Protein AF-A0A3E2GYH9-F1 (afdb_monomer_lite)

InterPro domains:
  IPR029320 Acyl-coenzyme A oxidase, N-terminal [PF14749] (30-86)
  IPR037069 Acyl-CoA dehydrogenase/oxidase, N-terminal domain superfamily [G3DSA:1.10.540.10] (30-87)

Sequence (87 aa):
MKDFTSALRPAQPDGATTLAQERARSSIPVRELTDHIFTPEFLECQARITAILEQDPLFSKTTQANLSRPDRYHLGLARAKKLQR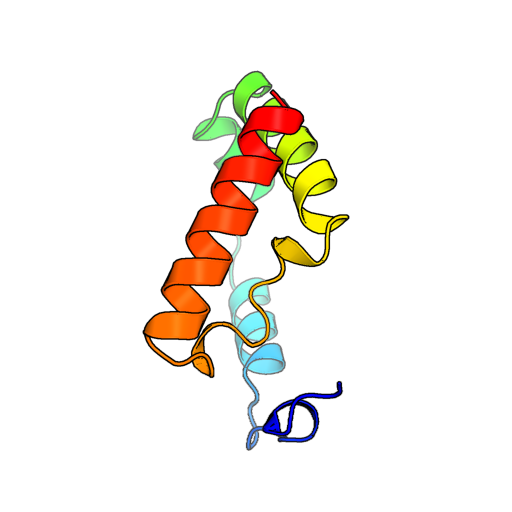LA

Radius of gyration: 18.1 Å; chains: 1; bounding box: 33×43×38 Å

Structure (mmCIF, N/CA/C/O backbone):
data_AF-A0A3E2GYH9-F1
#
_entry.id   AF-A0A3E2GYH9-F1
#
loop_
_atom_site.group_PDB
_atom_site.id
_atom_site.type_symbol
_atom_site.label_atom_id
_atom_site.label_alt_id
_atom_site.label_comp_id
_atom_site.label_asym_id
_atom_site.label_entity_id
_atom_site.label_seq_id
_atom_site.pdbx_PDB_ins_code
_atom_site.Cartn_x
_atom_site.Cartn_y
_atom_site.Cartn_z
_atom_site.occupancy
_atom_site.B_iso_or_equiv
_atom_site.auth_seq_id
_atom_site.auth_comp_id
_atom_site.auth_asym_id
_atom_site.auth_atom_id
_atom_site.pdbx_PDB_model_num
ATOM 1 N N . MET A 1 1 ? 4.100 -4.634 -16.835 1.00 55.09 1 MET A N 1
ATOM 2 C CA . MET A 1 1 ? 5.126 -5.675 -17.065 1.00 55.09 1 MET A CA 1
ATOM 3 C C . MET A 1 1 ? 5.043 -6.657 -15.905 1.00 55.09 1 MET A C 1
ATOM 5 O O . MET A 1 1 ? 4.979 -6.194 -14.774 1.00 55.09 1 MET A O 1
ATOM 9 N N . LYS A 1 2 ? 4.928 -7.964 -16.158 1.00 67.06 2 LYS A N 1
ATOM 10 C CA . LYS A 1 2 ? 4.820 -8.974 -15.092 1.00 67.06 2 LYS A CA 1
ATOM 11 C C . LYS A 1 2 ? 6.190 -9.116 -14.412 1.00 67.06 2 LYS A C 1
ATOM 13 O O . LYS A 1 2 ? 7.165 -9.373 -15.108 1.00 67.06 2 LYS A O 1
ATOM 18 N N . ASP A 1 3 ? 6.265 -8.879 -13.100 1.00 78.69 3 ASP A N 1
ATOM 19 C CA . ASP A 1 3 ? 7.521 -8.977 -12.337 1.00 78.69 3 ASP A CA 1
ATOM 20 C C . ASP A 1 3 ? 8.039 -10.424 -12.332 1.00 78.69 3 ASP A C 1
ATOM 22 O O . ASP A 1 3 ? 7.243 -11.366 -12.276 1.00 78.69 3 ASP A O 1
ATOM 26 N N . PHE A 1 4 ? 9.357 -10.621 -12.371 1.00 80.56 4 PHE A N 1
ATOM 27 C CA . PHE A 1 4 ? 9.968 -11.956 -12.411 1.00 80.56 4 PHE A CA 1
ATOM 28 C C . PHE A 1 4 ? 9.656 -12.767 -11.143 1.00 80.56 4 PHE A C 1
ATOM 30 O O . PHE A 1 4 ? 9.565 -13.992 -11.189 1.00 80.56 4 PHE A O 1
ATOM 37 N N . THR A 1 5 ? 9.414 -12.080 -10.023 1.00 81.94 5 THR A N 1
ATOM 38 C CA . THR A 1 5 ? 9.039 -12.691 -8.741 1.00 81.94 5 THR A CA 1
ATOM 39 C C . THR A 1 5 ? 7.624 -13.276 -8.736 1.00 81.94 5 THR A C 1
ATOM 41 O O . THR A 1 5 ? 7.325 -14.156 -7.935 1.00 81.94 5 THR A O 1
ATOM 44 N N . SER A 1 6 ? 6.753 -12.853 -9.658 1.00 82.31 6 SER A N 1
ATOM 45 C CA . SER A 1 6 ? 5.328 -13.223 -9.659 1.00 82.31 6 SER A CA 1
ATOM 46 C C . SER A 1 6 ? 5.048 -14.710 -9.910 1.00 82.31 6 SER A C 1
ATOM 48 O O . SER A 1 6 ? 3.938 -15.172 -9.657 1.00 82.31 6 SER A O 1
ATOM 50 N N . ALA A 1 7 ? 6.022 -15.453 -10.439 1.00 85.75 7 ALA A N 1
ATOM 51 C CA . ALA A 1 7 ? 5.914 -16.888 -10.693 1.00 85.75 7 ALA A CA 1
ATOM 52 C C . ALA A 1 7 ? 6.643 -17.746 -9.642 1.00 85.75 7 ALA A C 1
ATOM 54 O O . ALA A 1 7 ? 6.579 -18.975 -9.717 1.00 85.75 7 ALA A O 1
ATOM 55 N N . LEU A 1 8 ? 7.333 -17.124 -8.679 1.00 86.25 8 LEU A N 1
ATOM 56 C CA . LEU A 1 8 ? 8.041 -17.844 -7.625 1.00 86.25 8 LEU A CA 1
ATOM 57 C C . LEU A 1 8 ? 7.029 -18.482 -6.669 1.00 86.25 8 LEU A C 1
ATOM 59 O O . LEU A 1 8 ? 6.106 -17.823 -6.192 1.00 86.25 8 LEU A O 1
ATOM 63 N N . ARG A 1 9 ? 7.207 -19.776 -6.388 1.00 85.44 9 ARG A N 1
ATOM 64 C CA . ARG A 1 9 ? 6.384 -20.514 -5.425 1.00 85.44 9 ARG A CA 1
ATOM 65 C C . ARG A 1 9 ? 7.202 -20.777 -4.161 1.00 85.44 9 ARG A C 1
ATOM 67 O O . ARG A 1 9 ? 8.282 -21.357 -4.278 1.00 85.44 9 ARG A O 1
ATOM 74 N N . PRO A 1 10 ? 6.728 -20.363 -2.978 1.00 85.81 10 PRO A N 1
ATOM 75 C CA . PRO A 1 10 ? 7.391 -20.696 -1.723 1.00 85.81 10 PRO A CA 1
ATOM 76 C C . PRO A 1 10 ? 7.365 -22.212 -1.475 1.00 85.81 10 PRO A C 1
ATOM 78 O O . PRO A 1 10 ? 6.433 -22.907 -1.889 1.00 85.81 10 PRO A O 1
ATOM 81 N N . ALA A 1 11 ? 8.390 -22.717 -0.786 1.00 88.75 11 ALA A N 1
ATOM 82 C CA . ALA A 1 11 ? 8.366 -24.071 -0.244 1.00 88.75 11 ALA A CA 1
ATOM 83 C C . ALA A 1 11 ? 7.259 -24.188 0.815 1.00 88.75 11 ALA A C 1
ATOM 85 O O . ALA A 1 11 ? 6.925 -23.204 1.473 1.00 88.75 11 ALA A O 1
ATOM 86 N N . GLN A 1 12 ? 6.683 -25.381 0.963 1.00 87.81 12 GLN A N 1
ATOM 87 C CA . GLN A 1 12 ? 5.640 -25.614 1.959 1.00 87.81 12 GLN A CA 1
ATOM 88 C C . GLN A 1 12 ? 6.246 -25.796 3.364 1.00 87.81 12 GLN A C 1
ATOM 90 O O . GLN A 1 12 ? 7.298 -26.432 3.475 1.00 87.81 12 GLN A O 1
ATOM 95 N N . PRO A 1 13 ? 5.585 -25.299 4.428 1.00 86.75 13 PRO A N 1
ATOM 96 C CA . PRO A 1 13 ? 4.354 -24.499 4.410 1.00 86.75 13 PRO A CA 1
ATOM 97 C C . PRO A 1 13 ? 4.593 -23.078 3.879 1.00 86.75 13 PRO A C 1
ATOM 99 O O . PRO A 1 13 ? 5.575 -22.425 4.230 1.00 86.75 13 PRO A O 1
ATOM 102 N N . ASP A 1 14 ? 3.692 -22.594 3.024 1.00 90.56 14 ASP A N 1
ATOM 103 C CA . ASP A 1 14 ? 3.783 -21.232 2.503 1.00 90.56 14 ASP A CA 1
ATOM 104 C C . ASP A 1 14 ? 3.301 -20.172 3.513 1.00 90.56 14 ASP A C 1
ATOM 106 O O . ASP A 1 14 ? 2.680 -20.451 4.543 1.00 90.56 14 ASP A O 1
ATOM 110 N N . GLY A 1 15 ? 3.600 -18.903 3.227 1.00 90.19 15 GLY A N 1
ATOM 111 C CA . GLY A 1 15 ? 3.213 -17.806 4.116 1.00 90.19 15 GLY A CA 1
ATOM 112 C C . GLY A 1 15 ? 1.694 -17.669 4.275 1.00 90.19 15 GLY A C 1
ATOM 113 O O . GLY A 1 15 ? 1.222 -17.309 5.350 1.00 90.19 15 GLY A O 1
ATOM 114 N N . ALA A 1 16 ? 0.917 -17.986 3.236 1.00 91.69 16 ALA A N 1
ATOM 115 C CA . ALA A 1 16 ? -0.539 -17.883 3.276 1.00 91.69 16 ALA A CA 1
ATOM 116 C C . ALA A 1 16 ? -1.156 -18.935 4.210 1.00 91.69 16 ALA A C 1
ATOM 118 O O . ALA A 1 16 ? -1.986 -18.592 5.053 1.00 91.69 16 ALA A O 1
ATOM 119 N N . THR A 1 17 ? -0.714 -20.190 4.104 1.00 94.12 17 THR A N 1
ATOM 120 C CA . THR A 1 17 ? -1.137 -21.289 4.984 1.00 94.12 17 THR A CA 1
ATOM 121 C C . THR A 1 17 ? -0.724 -21.032 6.428 1.00 94.12 17 THR A C 1
ATOM 123 O O . THR A 1 17 ? -1.557 -21.160 7.324 1.00 94.12 17 THR A O 1
ATOM 126 N N . THR A 1 18 ? 0.510 -20.573 6.655 1.00 94.81 18 THR A N 1
ATOM 127 C CA . THR A 1 18 ? 0.998 -20.211 7.995 1.00 94.81 18 THR A CA 1
ATOM 128 C C . THR A 1 18 ? 0.148 -19.094 8.614 1.00 94.81 18 THR A C 1
ATOM 130 O O . THR A 1 18 ? -0.351 -19.239 9.727 1.00 94.81 18 THR A O 1
ATOM 133 N N . LEU A 1 19 ? -0.112 -18.002 7.883 1.00 94.75 19 LEU A N 1
ATOM 134 C CA . LEU A 1 19 ? -0.945 -16.899 8.382 1.00 94.75 19 LEU A CA 1
ATOM 135 C C . LEU A 1 19 ? -2.396 -17.322 8.644 1.00 94.75 19 LEU A C 1
ATOM 137 O O . LEU A 1 19 ? -3.009 -16.823 9.587 1.00 94.75 19 LEU A O 1
ATOM 141 N N . ALA A 1 20 ? -2.961 -18.211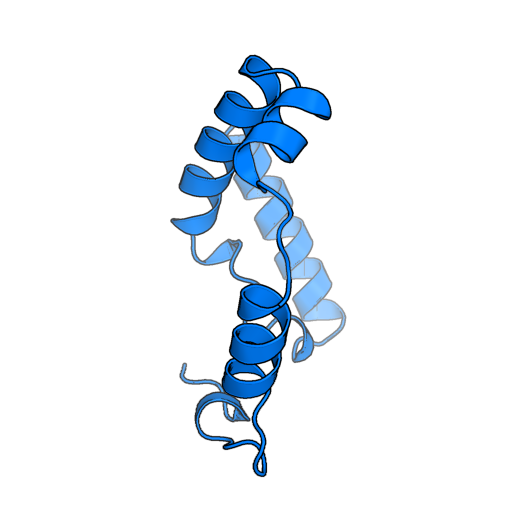 7.824 1.00 94.19 20 ALA A N 1
ATOM 142 C CA . ALA A 1 20 ? -4.312 -18.725 8.033 1.00 94.19 20 ALA A CA 1
ATOM 143 C C . ALA A 1 20 ? -4.411 -19.546 9.328 1.00 94.19 20 ALA A C 1
ATOM 145 O O . ALA A 1 20 ? -5.349 -19.351 10.100 1.00 94.19 20 ALA A O 1
ATOM 146 N N . GLN A 1 21 ? -3.424 -20.408 9.594 1.00 95.44 21 GLN A N 1
ATOM 147 C CA . GLN A 1 21 ? -3.352 -21.188 10.832 1.00 95.44 21 GLN A CA 1
ATOM 148 C C . GLN A 1 21 ? -3.215 -20.289 12.066 1.00 95.44 21 GLN A C 1
ATOM 150 O O . GLN A 1 21 ? -3.936 -20.483 13.041 1.00 95.44 21 GLN A O 1
ATOM 155 N N . GLU A 1 22 ? -2.344 -19.279 12.013 1.00 95.19 22 GLU A N 1
ATOM 156 C CA . GLU A 1 22 ? -2.152 -18.345 13.128 1.00 95.19 22 GLU A CA 1
ATOM 157 C C . GLU A 1 22 ? -3.401 -17.493 13.393 1.00 95.19 22 GLU A C 1
ATOM 159 O O . GLU A 1 22 ? -3.824 -17.338 14.538 1.00 95.19 22 GLU A O 1
ATOM 164 N N . ARG A 1 23 ? -4.069 -17.003 12.340 1.00 94.81 23 ARG A N 1
ATOM 165 C CA . ARG A 1 23 ? -5.328 -16.254 12.487 1.00 94.81 23 ARG A CA 1
ATOM 166 C C . ARG A 1 23 ? -6.449 -17.110 13.075 1.00 94.81 23 ARG A C 1
ATOM 168 O O . ARG A 1 23 ? -7.211 -16.597 13.884 1.00 94.81 23 ARG A O 1
ATOM 175 N N . ALA A 1 24 ? -6.526 -18.394 12.721 1.00 95.00 24 ALA A N 1
ATOM 176 C CA . ALA A 1 24 ? -7.535 -19.313 13.255 1.00 95.00 24 ALA A CA 1
ATOM 177 C C . ALA A 1 24 ? -7.350 -19.624 14.751 1.00 95.00 24 ALA A C 1
ATOM 179 O O . ALA A 1 24 ? -8.307 -20.000 15.423 1.00 95.00 24 ALA A O 1
ATOM 180 N N . ARG A 1 25 ? -6.130 -19.472 15.278 1.00 95.75 25 ARG A N 1
ATOM 181 C CA . ARG A 1 25 ? -5.819 -19.673 16.703 1.00 95.75 25 ARG A CA 1
ATOM 182 C C . ARG A 1 25 ? -6.104 -18.443 17.563 1.00 95.75 25 ARG A C 1
ATOM 184 O O . ARG A 1 25 ? -6.105 -18.553 18.785 1.00 95.75 25 ARG A O 1
ATOM 191 N N . SER A 1 26 ? -6.320 -17.281 16.950 1.00 93.69 26 SER A N 1
ATOM 192 C CA . SER A 1 26 ? -6.572 -16.038 17.674 1.00 93.69 26 SER A CA 1
ATOM 193 C C . SER A 1 26 ? -8.058 -15.875 17.982 1.00 93.69 26 SER A C 1
ATOM 195 O O . SER A 1 26 ? -8.890 -15.866 17.079 1.00 93.69 26 SER A O 1
ATOM 197 N N . SER A 1 27 ? -8.390 -15.688 19.259 1.00 94.19 27 SER A N 1
ATOM 198 C CA . SER A 1 27 ? -9.745 -15.354 19.715 1.00 94.19 27 SER A CA 1
ATOM 199 C C . SER A 1 27 ? -10.004 -13.845 19.771 1.00 94.19 27 SER A C 1
ATOM 201 O O . SER A 1 27 ? -11.015 -13.418 20.323 1.00 94.19 27 SER A O 1
ATOM 203 N N . ILE A 1 28 ? -9.072 -13.023 19.279 1.00 93.19 28 ILE A N 1
ATOM 204 C CA . ILE A 1 28 ? -9.155 -11.566 19.397 1.00 93.19 28 ILE A CA 1
ATOM 205 C C . ILE A 1 28 ? -10.169 -11.025 18.377 1.00 93.19 28 ILE A C 1
ATOM 207 O O . ILE A 1 28 ? -9.957 -11.193 17.169 1.00 93.19 28 ILE A O 1
ATOM 211 N N . PRO A 1 29 ? -11.226 -10.316 18.816 1.00 94.06 29 PRO A N 1
ATOM 212 C CA . PRO A 1 29 ? -12.148 -9.648 17.909 1.00 94.06 29 PRO A CA 1
ATOM 213 C C . PRO A 1 29 ? -11.465 -8.416 17.301 1.00 94.06 29 PRO A C 1
ATOM 215 O O . PRO A 1 29 ? -11.454 -7.331 17.877 1.00 94.06 29 PRO A O 1
ATOM 218 N N . VAL A 1 30 ? -10.868 -8.580 16.114 1.00 94.31 30 VAL A N 1
ATOM 219 C CA . VAL A 1 30 ? -10.076 -7.526 15.445 1.00 94.31 30 VAL A CA 1
ATOM 220 C C . VAL A 1 30 ? -10.877 -6.236 15.267 1.00 94.31 30 VAL A C 1
ATOM 222 O O . VAL A 1 30 ? -10.321 -5.153 15.435 1.00 94.31 30 VAL A O 1
ATOM 225 N N . ARG A 1 31 ? -12.176 -6.333 14.950 1.00 93.38 31 ARG A N 1
ATOM 226 C CA . ARG A 1 31 ? -13.028 -5.155 14.750 1.00 93.38 31 ARG A CA 1
ATOM 227 C C . ARG A 1 31 ? -13.226 -4.372 16.045 1.00 93.38 31 ARG A C 1
ATOM 229 O O . ARG A 1 31 ? -12.933 -3.185 16.060 1.00 93.38 31 ARG A O 1
ATOM 236 N N . GLU A 1 32 ? -13.624 -5.048 17.118 1.00 94.12 32 GLU A N 1
ATOM 237 C CA . GLU A 1 32 ? -13.813 -4.425 18.434 1.00 94.12 32 GLU A CA 1
ATOM 238 C C . GLU A 1 32 ? -12.508 -3.807 18.937 1.00 94.12 32 GLU A C 1
ATOM 240 O O . GLU A 1 32 ? -12.486 -2.655 19.353 1.00 94.12 32 GLU A O 1
ATOM 245 N N . LEU A 1 33 ? -11.387 -4.525 18.805 1.00 95.44 33 LEU A N 1
ATOM 246 C CA . LEU A 1 33 ? -10.077 -3.990 19.168 1.00 95.44 33 LEU A CA 1
ATOM 247 C C . LEU A 1 33 ? -9.730 -2.728 18.363 1.00 95.44 33 LEU A C 1
ATOM 249 O O . LEU A 1 33 ? -9.189 -1.773 18.911 1.00 95.44 33 LEU A O 1
ATOM 253 N N . THR A 1 34 ? -10.047 -2.713 17.070 1.00 95.88 34 THR A N 1
ATOM 254 C CA . THR A 1 34 ? -9.803 -1.555 16.201 1.00 95.88 34 THR A CA 1
ATOM 255 C C . THR A 1 34 ? -10.648 -0.356 16.631 1.00 95.88 34 THR A C 1
ATOM 257 O O . THR A 1 34 ? -10.108 0.742 16.745 1.00 95.88 34 THR A O 1
ATOM 260 N N . ASP A 1 35 ? -11.932 -0.574 16.926 1.00 94.94 35 ASP A N 1
ATOM 261 C CA . ASP A 1 35 ? -12.867 0.461 17.391 1.00 94.94 35 ASP A CA 1
ATOM 262 C C . ASP A 1 35 ? -12.528 0.959 18.815 1.00 94.94 35 ASP A C 1
ATOM 264 O O . ASP A 1 35 ? -12.850 2.088 19.176 1.00 94.94 35 ASP A O 1
ATOM 268 N N . HIS A 1 36 ? -11.846 0.145 19.630 1.00 95.81 36 HIS A N 1
ATOM 269 C CA . HIS A 1 36 ? -11.325 0.559 20.937 1.00 95.81 36 HIS A CA 1
ATOM 270 C C . HIS A 1 36 ? -10.044 1.399 20.847 1.00 95.81 36 HIS A C 1
ATOM 272 O O . HIS A 1 36 ? -9.832 2.277 21.682 1.00 95.81 36 HIS A O 1
ATOM 278 N N . ILE A 1 37 ? -9.167 1.115 19.879 1.00 97.25 37 ILE A N 1
ATOM 279 C CA . ILE A 1 37 ? -7.889 1.828 19.713 1.00 97.25 37 ILE A CA 1
ATOM 280 C C . ILE A 1 37 ? -8.086 3.149 18.961 1.00 97.25 37 ILE A C 1
ATOM 282 O O . ILE A 1 37 ? -7.414 4.137 19.264 1.00 97.25 37 ILE A O 1
ATOM 286 N N . PHE A 1 38 ? -8.973 3.169 17.968 1.00 97.06 38 PHE A N 1
ATOM 287 C CA . PHE A 1 38 ? -9.157 4.296 17.059 1.00 97.06 38 PHE A CA 1
ATOM 288 C C . PHE A 1 38 ? -10.580 4.838 17.120 1.00 97.06 38 PHE A C 1
ATOM 290 O O . PHE A 1 38 ? -11.533 4.095 17.319 1.00 97.06 38 PHE A O 1
ATOM 297 N N . THR A 1 39 ? -10.734 6.139 16.874 1.00 95.75 39 THR A N 1
ATOM 298 C CA . THR A 1 39 ? -12.067 6.736 16.756 1.00 95.75 39 THR A CA 1
ATOM 299 C C . THR A 1 39 ? -12.705 6.365 15.409 1.00 95.75 39 THR A C 1
ATOM 301 O O . THR A 1 39 ? -11.984 6.165 14.419 1.00 95.75 39 THR A O 1
ATOM 304 N N . PRO A 1 40 ? -14.044 6.282 15.327 1.00 94.31 40 PRO A N 1
ATOM 305 C CA . PRO A 1 40 ? -14.728 5.927 14.085 1.00 94.31 40 PRO A CA 1
ATOM 306 C C . PRO A 1 40 ? -14.406 6.899 12.941 1.00 94.31 40 PRO A C 1
ATOM 308 O O . PRO A 1 40 ? -14.180 6.460 11.815 1.00 94.31 40 PRO A O 1
ATOM 311 N N . GLU A 1 41 ? -14.260 8.195 13.224 1.00 96.31 41 GLU A N 1
ATOM 312 C CA . GLU A 1 41 ? -13.945 9.215 12.216 1.00 96.31 41 GLU A CA 1
ATOM 313 C C . GLU A 1 41 ? -12.558 8.990 11.599 1.00 96.31 41 GLU A C 1
ATOM 315 O O . GLU A 1 41 ? -12.354 9.188 10.398 1.00 96.31 41 GLU A O 1
ATOM 320 N N . PHE A 1 42 ? -11.589 8.544 12.408 1.00 96.50 42 PHE A N 1
ATOM 321 C CA . PHE A 1 42 ? -10.260 8.193 11.917 1.00 96.50 42 PHE A CA 1
ATOM 322 C C . PHE A 1 42 ? -10.315 6.975 10.990 1.00 96.50 42 PHE A C 1
ATOM 324 O O . PHE A 1 42 ? -9.692 6.985 9.924 1.00 96.50 42 PHE A O 1
ATOM 331 N N . LEU A 1 43 ? -11.075 5.943 11.369 1.00 96.56 43 LEU A N 1
ATOM 332 C CA . LEU A 1 43 ? -11.226 4.723 10.573 1.00 96.56 43 LEU A CA 1
ATOM 333 C C . LEU A 1 43 ? -11.926 5.001 9.239 1.00 96.56 43 LEU A C 1
ATOM 335 O O . LEU A 1 43 ? -11.470 4.522 8.200 1.00 96.56 43 LEU A O 1
ATOM 339 N N . GLU A 1 44 ? -12.981 5.814 9.246 1.00 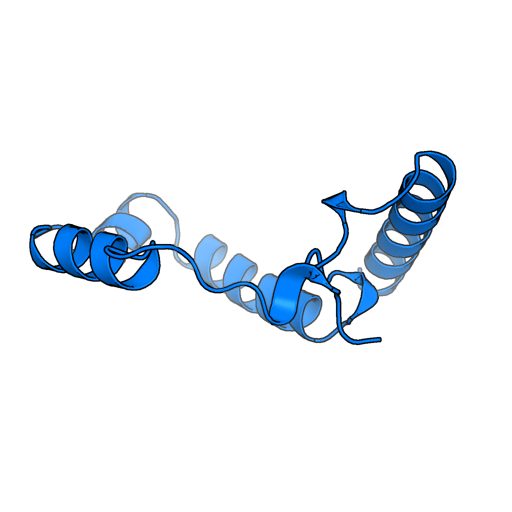96.56 44 GLU A N 1
ATOM 340 C CA . GLU A 1 44 ? -13.680 6.245 8.032 1.00 96.56 44 GLU A CA 1
ATOM 341 C C . GLU A 1 44 ? -12.769 7.061 7.111 1.00 96.56 44 GLU A C 1
ATOM 343 O O . GLU A 1 44 ? -12.707 6.816 5.902 1.00 96.56 44 GLU A O 1
ATOM 348 N N . CYS A 1 45 ? -12.008 8.000 7.681 1.00 95.88 45 CYS A N 1
ATOM 349 C CA . CYS A 1 45 ? -11.048 8.797 6.929 1.00 95.88 45 CYS A CA 1
ATOM 350 C C . CYS A 1 45 ? -9.977 7.911 6.277 1.00 95.88 45 CYS A C 1
ATOM 352 O O . CYS A 1 45 ? -9.727 8.033 5.074 1.00 95.88 45 CYS A O 1
ATOM 354 N N . GLN A 1 46 ? -9.401 6.971 7.034 1.00 95.75 46 GLN A N 1
ATOM 355 C CA . GLN A 1 46 ? -8.405 6.035 6.517 1.00 95.75 46 GLN A CA 1
ATOM 356 C C . GLN A 1 46 ? -8.964 5.124 5.427 1.00 95.75 46 GLN A C 1
ATOM 358 O O . GLN A 1 46 ? -8.319 4.957 4.390 1.00 95.75 46 GLN A O 1
ATOM 363 N N . ALA A 1 47 ? -10.163 4.569 5.617 1.00 96.06 47 ALA A N 1
ATOM 364 C CA . ALA A 1 47 ? -10.803 3.715 4.621 1.00 96.06 47 ALA A CA 1
ATOM 365 C C . ALA A 1 47 ? -11.039 4.474 3.307 1.00 96.06 47 ALA A C 1
ATOM 367 O O . ALA A 1 47 ? -10.690 3.985 2.231 1.00 96.06 47 ALA A O 1
ATOM 368 N N . ARG A 1 48 ? -11.552 5.709 3.393 1.00 96.06 48 ARG A N 1
ATOM 369 C CA . ARG A 1 48 ? -11.790 6.571 2.229 1.00 96.06 48 ARG A CA 1
ATOM 370 C C . ARG A 1 48 ? -10.497 6.922 1.494 1.00 96.06 48 ARG A C 1
ATOM 372 O O . ARG A 1 48 ? -10.440 6.801 0.273 1.00 96.06 48 ARG A O 1
ATOM 379 N N . ILE A 1 49 ? -9.462 7.353 2.218 1.00 94.69 49 ILE A N 1
ATOM 380 C CA . ILE A 1 49 ? -8.175 7.731 1.616 1.00 94.69 49 ILE A CA 1
ATOM 381 C C . ILE A 1 49 ? -7.505 6.513 0.977 1.00 94.69 49 ILE A C 1
ATOM 383 O O . ILE A 1 49 ? -7.047 6.598 -0.161 1.00 94.69 49 ILE A O 1
ATOM 387 N N . THR A 1 50 ? -7.485 5.372 1.670 1.00 95.50 50 THR A N 1
ATOM 388 C CA . THR A 1 50 ? -6.869 4.139 1.161 1.00 95.50 50 THR A CA 1
ATOM 389 C C . THR A 1 50 ? -7.532 3.697 -0.141 1.00 95.50 50 THR A C 1
ATOM 391 O O . THR A 1 50 ? -6.828 3.461 -1.120 1.00 95.50 50 THR A O 1
ATOM 394 N N . ALA A 1 51 ? -8.868 3.712 -0.207 1.00 95.69 51 ALA A N 1
ATOM 395 C CA . ALA A 1 51 ? -9.606 3.356 -1.417 1.00 95.69 51 ALA A CA 1
ATOM 396 C C . ALA A 1 51 ? -9.262 4.252 -2.624 1.00 95.69 51 ALA A C 1
ATOM 398 O O . ALA A 1 51 ? -9.181 3.764 -3.749 1.00 95.69 51 ALA A O 1
ATOM 399 N N . ILE A 1 52 ? -9.030 5.552 -2.407 1.00 94.12 52 ILE A N 1
ATOM 400 C CA . ILE A 1 52 ? -8.615 6.482 -3.472 1.00 94.12 52 ILE A CA 1
ATOM 401 C C . ILE A 1 52 ? -7.185 6.174 -3.937 1.00 94.12 52 ILE A C 1
ATOM 403 O O . ILE A 1 52 ? -6.910 6.165 -5.137 1.00 94.12 52 ILE A O 1
ATOM 407 N N . LEU A 1 53 ? -6.263 5.923 -3.002 1.00 94.69 53 LEU A N 1
ATOM 408 C CA . LEU A 1 53 ? -4.857 5.669 -3.325 1.00 94.69 53 LEU A CA 1
ATOM 409 C C . LEU A 1 53 ? -4.649 4.321 -4.026 1.00 94.69 53 LEU A C 1
ATOM 411 O O . LEU A 1 53 ? -3.819 4.238 -4.929 1.00 94.69 53 LEU A O 1
ATOM 415 N N . GLU A 1 54 ? -5.398 3.284 -3.648 1.00 94.88 54 GLU A N 1
ATOM 416 C CA . GLU A 1 54 ? -5.306 1.944 -4.247 1.00 94.88 54 GLU A CA 1
ATOM 417 C C . GLU A 1 54 ? -5.725 1.907 -5.724 1.00 94.88 54 GLU A C 1
ATOM 419 O O . GLU A 1 54 ? -5.250 1.055 -6.475 1.00 94.88 54 GLU A O 1
ATOM 424 N N . GLN A 1 55 ? -6.567 2.846 -6.164 1.00 94.12 55 GLN A N 1
ATOM 425 C CA . GLN A 1 55 ? -7.009 2.944 -7.559 1.00 94.12 55 GLN A CA 1
ATOM 426 C C . GLN A 1 55 ? -5.936 3.503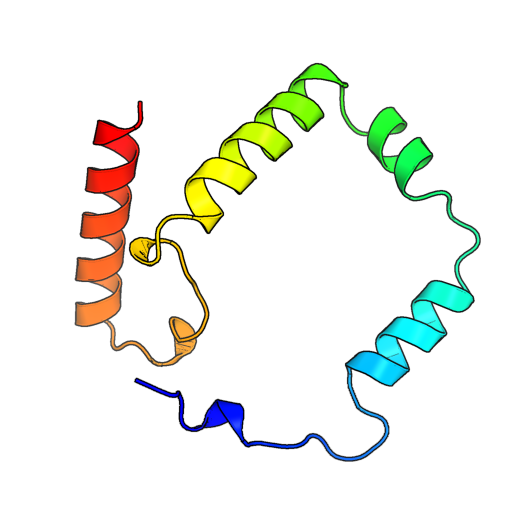 -8.500 1.00 94.12 55 GLN A C 1
ATOM 428 O O . GLN A 1 55 ? -6.001 3.272 -9.708 1.00 94.12 55 GLN A O 1
ATOM 433 N N . ASP A 1 56 ? -4.955 4.249 -7.981 1.00 94.94 56 ASP A N 1
ATOM 434 C CA . ASP A 1 56 ? -3.922 4.866 -8.807 1.00 94.94 56 ASP A CA 1
ATOM 435 C C . ASP A 1 56 ? -2.647 3.996 -8.819 1.00 94.94 56 ASP A C 1
ATOM 437 O O . ASP A 1 56 ? -1.975 3.838 -7.791 1.00 94.94 56 ASP A O 1
ATOM 441 N N . PRO A 1 57 ? -2.249 3.455 -9.990 1.00 93.56 57 PRO A N 1
ATOM 442 C CA . PRO A 1 57 ? -1.097 2.563 -10.101 1.00 93.56 57 PRO A CA 1
ATOM 443 C C . PRO A 1 57 ? 0.223 3.216 -9.669 1.00 93.56 57 PRO A C 1
ATOM 445 O O . PRO A 1 57 ? 1.165 2.500 -9.326 1.00 9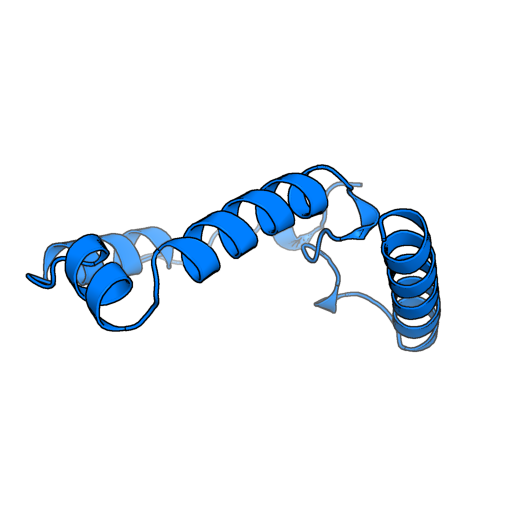3.56 57 PRO A O 1
ATOM 448 N N . LEU A 1 58 ? 0.310 4.552 -9.629 1.00 95.00 58 LEU A N 1
ATOM 449 C CA . LEU A 1 58 ? 1.488 5.272 -9.146 1.00 95.00 58 LEU A CA 1
ATOM 450 C C . LEU A 1 58 ? 1.793 4.978 -7.666 1.00 95.00 58 LEU A C 1
ATOM 452 O O . LEU A 1 58 ? 2.960 4.996 -7.254 1.00 95.00 58 LEU A O 1
ATOM 456 N N . PHE A 1 59 ? 0.773 4.689 -6.855 1.00 95.56 59 PHE A N 1
ATOM 457 C CA . PHE A 1 59 ? 0.943 4.358 -5.437 1.00 95.56 59 PHE A CA 1
ATOM 458 C C . PHE A 1 59 ? 1.199 2.870 -5.182 1.00 95.56 59 PHE A C 1
ATOM 460 O O . PHE A 1 59 ? 1.575 2.511 -4.064 1.00 95.56 59 PHE A O 1
ATOM 467 N N . SER A 1 60 ? 1.112 2.014 -6.207 1.00 93.69 60 SER A N 1
ATOM 468 C CA . SER A 1 60 ? 1.451 0.597 -6.072 1.00 93.69 60 SER A CA 1
ATOM 469 C C . SER A 1 60 ? 2.911 0.411 -5.651 1.00 93.69 60 SER A C 1
ATOM 471 O O . SER A 1 60 ? 3.836 1.008 -6.210 1.00 93.69 60 SER A O 1
ATOM 473 N N . LYS A 1 61 ? 3.127 -0.431 -4.636 1.00 92.06 61 LYS A N 1
ATOM 474 C CA . LYS A 1 61 ? 4.459 -0.744 -4.092 1.00 92.06 61 LYS A CA 1
ATOM 475 C C . LYS A 1 61 ? 5.004 -2.091 -4.569 1.00 92.06 61 LYS A C 1
ATOM 477 O O . LYS A 1 61 ? 6.098 -2.456 -4.149 1.00 92.06 61 LYS A O 1
ATOM 482 N N . THR A 1 62 ? 4.290 -2.804 -5.447 1.00 90.44 62 THR A N 1
ATOM 483 C CA . THR A 1 62 ? 4.586 -4.197 -5.833 1.00 90.44 62 THR A CA 1
ATOM 484 C C . THR A 1 62 ? 6.046 -4.424 -6.224 1.00 90.44 62 THR A C 1
ATOM 486 O O . THR A 1 62 ? 6.653 -5.381 -5.765 1.00 90.44 62 THR A O 1
ATOM 489 N N . THR A 1 63 ? 6.637 -3.527 -7.017 1.00 88.44 63 THR A N 1
ATOM 490 C CA . THR A 1 63 ? 8.018 -3.658 -7.515 1.00 88.44 63 THR A CA 1
ATOM 491 C C . THR A 1 63 ? 8.971 -2.618 -6.924 1.00 88.44 63 THR A C 1
ATOM 493 O O . THR A 1 63 ? 10.080 -2.434 -7.422 1.00 88.44 63 THR A O 1
ATOM 496 N N . GLN A 1 64 ? 8.568 -1.915 -5.859 1.00 91.12 64 GLN A N 1
ATOM 497 C CA . GLN A 1 64 ? 9.338 -0.787 -5.323 1.00 91.12 64 GLN A CA 1
ATOM 498 C C . GLN A 1 64 ? 10.725 -1.207 -4.809 1.00 91.12 64 GLN A C 1
ATOM 500 O O . GLN A 1 64 ? 11.676 -0.430 -4.909 1.00 91.12 64 GLN A O 1
ATOM 505 N N . ALA A 1 65 ? 10.854 -2.431 -4.288 1.00 90.00 65 ALA A N 1
ATOM 506 C CA . ALA A 1 65 ? 12.129 -2.978 -3.828 1.00 90.00 65 ALA A CA 1
ATOM 507 C C . ALA A 1 65 ? 13.149 -3.162 -4.970 1.00 90.00 65 ALA A C 1
ATOM 509 O O . ALA A 1 65 ? 14.350 -3.051 -4.733 1.00 90.00 65 ALA A O 1
ATOM 510 N N . ASN A 1 66 ? 12.674 -3.354 -6.206 1.00 90.81 66 ASN A N 1
ATOM 511 C CA . ASN A 1 66 ? 13.507 -3.602 -7.386 1.00 90.81 66 ASN A CA 1
ATOM 512 C C . ASN A 1 66 ? 14.061 -2.301 -8.002 1.00 90.81 66 ASN A C 1
ATOM 514 O O . ASN A 1 66 ? 14.865 -2.347 -8.929 1.00 90.81 66 ASN A O 1
ATOM 518 N N . LEU A 1 67 ? 13.623 -1.133 -7.518 1.00 92.94 67 LEU A N 1
ATOM 519 C CA . LEU A 1 67 ? 13.986 0.162 -8.090 1.00 92.94 67 LEU A CA 1
ATOM 520 C C . LEU A 1 67 ? 15.389 0.610 -7.673 1.00 92.94 67 LEU A C 1
ATOM 522 O O . LEU A 1 67 ? 15.769 0.519 -6.494 1.00 92.94 67 LEU A O 1
ATOM 526 N N . SER A 1 68 ? 16.110 1.196 -8.631 1.00 96.31 68 SER A N 1
ATOM 527 C CA . SER A 1 68 ? 17.378 1.883 -8.393 1.00 96.31 68 SER A CA 1
ATOM 528 C C . SER A 1 68 ? 17.175 3.172 -7.579 1.00 96.31 68 SER A C 1
ATOM 530 O O . SER A 1 68 ? 16.051 3.638 -7.370 1.00 96.31 68 SER A O 1
ATOM 532 N N . ARG A 1 69 ? 18.266 3.777 -7.089 1.00 96.44 69 ARG A N 1
ATOM 533 C CA . ARG A 1 69 ? 18.187 5.044 -6.335 1.00 96.44 69 ARG A CA 1
ATOM 534 C C . ARG A 1 69 ? 17.576 6.190 -7.164 1.00 96.44 69 ARG A C 1
ATOM 536 O O . ARG A 1 69 ? 16.652 6.814 -6.640 1.00 96.44 69 ARG A O 1
ATOM 543 N N . PRO A 1 70 ? 18.016 6.458 -8.414 1.00 97.88 70 PRO A N 1
ATOM 544 C CA . PRO A 1 70 ? 17.379 7.471 -9.259 1.00 97.88 70 PRO A CA 1
ATOM 545 C C . PRO A 1 70 ? 15.887 7.209 -9.494 1.00 97.88 70 PRO A C 1
ATOM 547 O O . PRO A 1 70 ? 15.072 8.114 -9.325 1.00 97.88 70 PRO A O 1
ATOM 550 N N . ASP A 1 71 ? 15.499 5.964 -9.783 1.00 96.56 71 ASP A N 1
ATOM 551 C CA . ASP A 1 71 ? 14.092 5.627 -10.041 1.00 96.56 71 ASP A CA 1
ATOM 552 C C . ASP A 1 71 ? 13.216 5.861 -8.808 1.00 96.56 71 ASP A C 1
ATOM 554 O O . ASP A 1 71 ? 12.118 6.410 -8.909 1.00 96.56 71 ASP A O 1
ATOM 558 N N . ARG A 1 72 ? 13.713 5.504 -7.613 1.00 95.88 72 ARG A N 1
ATOM 559 C CA . ARG A 1 72 ? 13.013 5.796 -6.352 1.00 95.88 72 ARG A CA 1
ATOM 560 C C . ARG A 1 72 ? 12.853 7.293 -6.116 1.00 95.88 72 ARG A C 1
ATOM 562 O O . ARG A 1 72 ? 11.807 7.701 -5.613 1.00 95.88 72 ARG A O 1
ATOM 569 N N . TYR A 1 73 ? 13.857 8.096 -6.466 1.00 97.69 73 TYR A N 1
ATOM 570 C CA . TYR A 1 73 ? 13.784 9.551 -6.347 1.00 97.69 73 TYR A CA 1
ATOM 571 C C . TYR A 1 73 ? 12.683 10.123 -7.252 1.00 97.69 73 TYR A C 1
ATOM 573 O O . TYR A 1 73 ? 11.790 10.823 -6.771 1.00 97.69 73 TYR A O 1
ATOM 581 N N . HIS A 1 74 ? 12.674 9.751 -8.535 1.00 97.69 74 HIS A N 1
ATOM 582 C CA . HIS A 1 74 ? 11.641 10.189 -9.478 1.00 97.69 74 HIS A CA 1
ATOM 583 C C . HIS A 1 74 ? 10.238 9.714 -9.081 1.00 97.69 74 HIS A C 1
ATOM 585 O O . HIS A 1 74 ? 9.289 10.500 -9.122 1.00 97.69 74 HIS A O 1
ATOM 591 N N . LEU A 1 75 ? 10.099 8.461 -8.634 1.00 97.12 75 LEU A N 1
ATOM 592 C CA . LEU A 1 75 ? 8.829 7.919 -8.150 1.00 97.12 75 LEU A CA 1
ATOM 593 C C . LEU A 1 75 ? 8.311 8.684 -6.923 1.00 97.12 75 LEU A C 1
ATOM 595 O O . LEU A 1 75 ? 7.120 8.984 -6.843 1.00 97.12 75 LEU A O 1
ATOM 599 N N . GLY A 1 76 ? 9.195 9.027 -5.981 1.00 96.56 76 GLY A N 1
ATOM 600 C CA . GLY A 1 76 ? 8.853 9.836 -4.810 1.00 96.56 76 GLY A CA 1
ATOM 601 C C . GLY A 1 76 ? 8.311 11.214 -5.195 1.00 96.56 76 GLY A C 1
ATOM 602 O O . GLY A 1 76 ? 7.245 11.608 -4.722 1.00 96.56 76 GLY A O 1
ATOM 603 N N . LEU A 1 77 ? 8.989 11.906 -6.116 1.00 97.94 77 LEU A N 1
ATOM 604 C CA . LEU A 1 77 ? 8.539 13.203 -6.631 1.00 97.94 77 LEU A CA 1
ATOM 605 C C . LEU A 1 77 ? 7.191 13.108 -7.355 1.00 97.94 77 LEU A C 1
ATOM 607 O O . LEU A 1 77 ? 6.310 13.941 -7.137 1.00 97.94 77 LEU A O 1
ATOM 611 N N . ALA A 1 78 ? 7.006 12.087 -8.195 1.00 97.44 78 ALA A N 1
ATOM 612 C CA . ALA A 1 78 ? 5.752 11.870 -8.908 1.00 97.44 78 ALA A CA 1
ATOM 613 C C . ALA A 1 78 ? 4.581 11.646 -7.937 1.00 97.44 78 ALA A C 1
ATOM 615 O O . ALA A 1 78 ? 3.527 12.265 -8.095 1.00 97.44 78 ALA A O 1
ATOM 616 N N . ARG A 1 79 ? 4.781 10.823 -6.898 1.00 96.62 79 ARG A N 1
ATOM 617 C CA . ARG A 1 79 ? 3.783 10.575 -5.843 1.00 96.62 79 ARG A CA 1
ATOM 618 C C . ARG A 1 79 ? 3.447 11.839 -5.063 1.00 96.62 79 ARG A C 1
ATOM 620 O O . ARG A 1 79 ? 2.270 12.135 -4.897 1.00 96.62 79 ARG A O 1
ATOM 627 N N . ALA A 1 80 ? 4.452 12.611 -4.647 1.00 96.75 80 ALA A N 1
ATOM 628 C CA . ALA A 1 80 ? 4.236 13.876 -3.945 1.00 96.75 80 ALA A CA 1
ATOM 629 C C . ALA A 1 80 ? 3.417 14.859 -4.799 1.00 96.75 80 ALA A C 1
ATOM 631 O O . ALA A 1 80 ? 2.419 15.410 -4.339 1.00 96.75 80 ALA A O 1
ATOM 632 N N . LYS A 1 81 ? 3.770 15.005 -6.083 1.00 97.69 81 LYS A N 1
ATOM 633 C CA . LYS A 1 81 ? 3.026 15.848 -7.027 1.00 97.69 81 LYS A CA 1
ATOM 634 C C . LYS A 1 81 ? 1.589 15.363 -7.238 1.00 97.69 81 LYS A C 1
ATOM 636 O O . LYS A 1 81 ? 0.695 16.189 -7.401 1.00 97.69 81 LYS A O 1
ATOM 641 N N . LYS A 1 82 ? 1.353 14.047 -7.265 1.00 96.06 82 L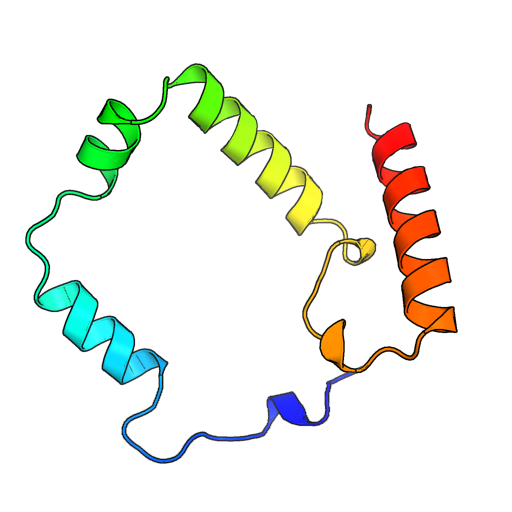YS A N 1
ATOM 642 C CA . LYS A 1 82 ? 0.003 13.481 -7.387 1.00 96.06 82 LYS A CA 1
ATOM 643 C C . LYS A 1 82 ? -0.828 13.746 -6.134 1.00 96.06 82 LYS A C 1
ATOM 645 O O . LYS A 1 82 ? -1.954 14.202 -6.277 1.00 96.06 82 LYS A O 1
ATOM 650 N N . LEU A 1 83 ? -0.267 13.529 -4.943 1.00 94.75 83 LEU A N 1
ATOM 651 C CA . LEU A 1 83 ? -0.938 13.821 -3.671 1.00 94.75 83 LEU A CA 1
ATOM 652 C C . LEU A 1 83 ? -1.352 15.292 -3.582 1.00 94.75 83 LEU A C 1
ATOM 654 O O . LEU A 1 83 ? -2.499 15.574 -3.264 1.00 94.75 83 LEU A O 1
ATOM 658 N N . GLN A 1 84 ? -0.473 16.217 -3.978 1.00 95.81 84 GLN A N 1
ATOM 659 C CA . GLN A 1 84 ? -0.785 17.651 -3.993 1.00 95.81 84 GLN A CA 1
ATOM 660 C C . GLN A 1 84 ? -1.944 18.027 -4.932 1.00 95.81 84 GLN A C 1
ATOM 662 O O . GLN A 1 84 ? -2.556 19.068 -4.749 1.00 95.81 84 GLN A O 1
ATOM 667 N N . ARG A 1 85 ? -2.222 17.221 -5.963 1.00 93.94 85 ARG A N 1
ATOM 668 C CA . ARG A 1 85 ? -3.347 17.436 -6.891 1.00 93.94 85 ARG A CA 1
ATOM 669 C C . ARG A 1 85 ? -4.653 16.801 -6.415 1.00 93.94 85 ARG A C 1
ATOM 671 O O . ARG A 1 85 ? -5.688 17.059 -7.017 1.00 93.94 85 ARG A O 1
ATOM 678 N N . LEU A 1 86 ? -4.573 15.892 -5.445 1.00 87.56 86 LEU A N 1
ATOM 679 C CA . LEU A 1 86 ? -5.723 15.223 -4.836 1.00 87.56 86 LEU A CA 1
ATOM 680 C C . LEU A 1 86 ? -6.224 15.962 -3.585 1.00 87.56 86 LEU A C 1
ATOM 682 O O . LEU A 1 86 ? -7.373 15.752 -3.205 1.00 87.56 86 LEU A O 1
ATOM 686 N N . ALA A 1 87 ? -5.356 16.762 -2.955 1.00 74.19 87 ALA A N 1
ATOM 687 C CA . ALA A 1 87 ? -5.683 17.697 -1.878 1.00 74.19 87 ALA A CA 1
ATOM 688 C C . ALA A 1 87 ? -6.343 18.966 -2.432 1.00 74.19 87 ALA A C 1
ATOM 690 O O . ALA A 1 87 ? -7.269 19.464 -1.758 1.00 74.19 87 ALA A O 1
#

Organism: Scytalidium lignicola (NCBI:txid5539)

Foldseek 3Di:
DDDPCNPDDDDPPDPVVVVVVVVVPDPDPPVVVCVVVDPPVVVVVCVVVVVVLVVDCLNDCPCVVVDDPVRNVVSVVVVVVVVVVVD

pLDDT: mean 92.47, std 6.7, range [55.09, 97.94]

Secondary structure (DSSP, 8-state):
---GGGG--PPSSPHHHHHHHHHHH----HHHHHHHHS-HHHHHHHHHHHHHHHTSGGG--TTGGG--HHHHHHHHHHHHHHHHHH-